Protein AF-A0A9P8RSA5-F1 (afdb_monomer_lite)

Foldseek 3Di:
DDDDDDPPPPPDPDDPPDQDADAAQEDALVDCVCQQADPNDRPDHNCSVVVVVVCVVNRHPHYHHDDDDDVSVVSSVVVVVVVD

Secondary structure (DSSP, 8-state):
--------------PPPPPP-EEEEEE-TTSGGGGTEETTEE-S---HHHHHHHHHHTTEEEEEE--SSHHHHHHHHHHHHHH-

pLDDT: mean 87.56, std 14.77, range [44.0, 97.19]

Radius of gyration: 23.88 Å; chains: 1; bounding box: 41×25×82 Å

Organism: NCBI:txid265104

Sequence (84 aa):
MSTDLPFSSSSTTEQPPPKLRFADIGINLTDPVYNGIYHSKSQHPDDLADVVARARAAGCMKMMVTASDLDCARKALDVVRKFR

Structure (mmCIF, N/CA/C/O backbone):
data_AF-A0A9P8RSA5-F1
#
_entry.id   AF-A0A9P8RSA5-F1
#
loop_
_atom_site.group_PDB
_atom_site.id
_atom_site.type_symbol
_atom_site.label_atom_id
_atom_site.label_alt_id
_atom_site.label_comp_id
_atom_site.label_asym_id
_atom_site.label_entity_id
_atom_site.label_seq_id
_atom_site.pdbx_PDB_ins_code
_atom_site.Cartn_x
_atom_site.Cartn_y
_atom_site.Cartn_z
_atom_site.occupancy
_atom_site.B_iso_or_equiv
_atom_site.auth_seq_id
_atom_site.auth_comp_id
_atom_site.auth_asym_id
_atom_site.auth_atom_id
_atom_site.pdbx_PDB_model_num
ATOM 1 N N . MET A 1 1 ? -24.355 -8.525 68.163 1.00 48.72 1 MET A N 1
ATOM 2 C CA . MET A 1 1 ? -25.351 -8.562 67.074 1.00 48.72 1 MET A CA 1
ATOM 3 C C . MET A 1 1 ? -25.229 -7.262 66.303 1.00 48.72 1 MET A C 1
ATOM 5 O O . MET A 1 1 ? -25.344 -6.230 66.947 1.00 48.72 1 MET A O 1
ATOM 9 N N . SER A 1 2 ? -24.993 -7.354 64.988 1.00 52.00 2 SER A N 1
ATOM 10 C CA . SER A 1 2 ? -24.970 -6.268 63.987 1.00 52.00 2 SER A CA 1
ATOM 11 C C . SER A 1 2 ? -23.872 -5.211 64.175 1.00 52.00 2 SER A C 1
ATOM 13 O O . SER A 1 2 ? -23.694 -4.674 65.255 1.00 52.00 2 SER A O 1
ATOM 15 N N . THR A 1 3 ? -23.069 -4.887 63.164 1.00 44.00 3 THR A N 1
ATOM 16 C CA . THR A 1 3 ? -23.519 -4.407 61.852 1.00 44.00 3 THR A CA 1
ATOM 17 C C . THR A 1 3 ? -22.569 -4.816 60.718 1.00 44.00 3 THR A C 1
ATOM 19 O O . THR A 1 3 ? -21.504 -4.220 60.561 1.00 44.00 3 THR A O 1
ATOM 22 N N . ASP A 1 4 ? -22.991 -5.765 59.884 1.00 51.91 4 ASP A N 1
ATOM 23 C CA . ASP 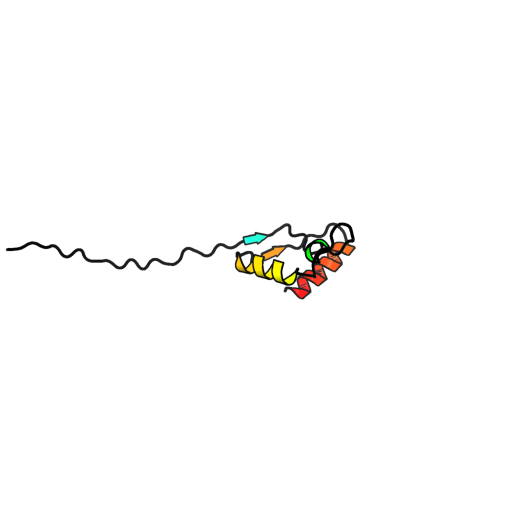A 1 4 ? -22.443 -5.920 58.536 1.00 51.91 4 ASP A CA 1
ATOM 24 C C . ASP A 1 4 ? -23.143 -4.900 57.630 1.00 51.91 4 ASP A C 1
ATOM 26 O O . ASP A 1 4 ? -24.359 -4.954 57.428 1.00 51.91 4 ASP A O 1
ATOM 30 N N . LEU A 1 5 ? -22.391 -3.921 57.128 1.00 59.78 5 LEU A N 1
ATOM 31 C CA . LEU A 1 5 ? -22.867 -3.021 56.081 1.00 59.78 5 LEU A CA 1
ATOM 32 C C . LEU A 1 5 ? -22.781 -3.756 54.736 1.00 59.78 5 LEU A C 1
ATOM 3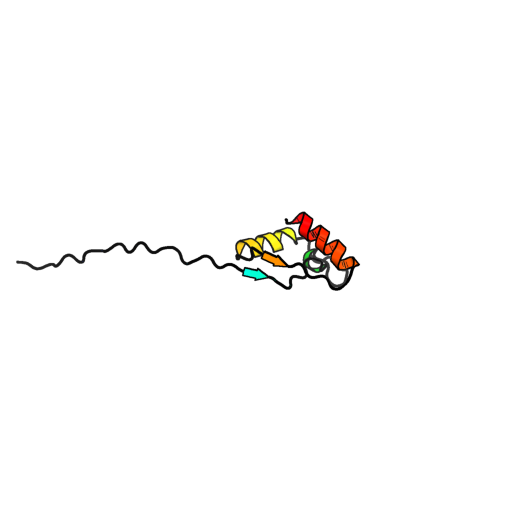4 O O . LEU A 1 5 ? -21.717 -4.291 54.416 1.00 59.78 5 LEU A O 1
ATOM 38 N N . PRO A 1 6 ? -23.845 -3.773 53.915 1.00 55.97 6 PRO A N 1
ATOM 39 C CA . PRO A 1 6 ? -23.763 -4.361 52.591 1.00 55.97 6 PRO A CA 1
ATOM 40 C C . PRO A 1 6 ? -22.910 -3.448 51.705 1.00 55.97 6 PRO A C 1
ATOM 42 O O . PRO A 1 6 ? -23.311 -2.334 51.363 1.00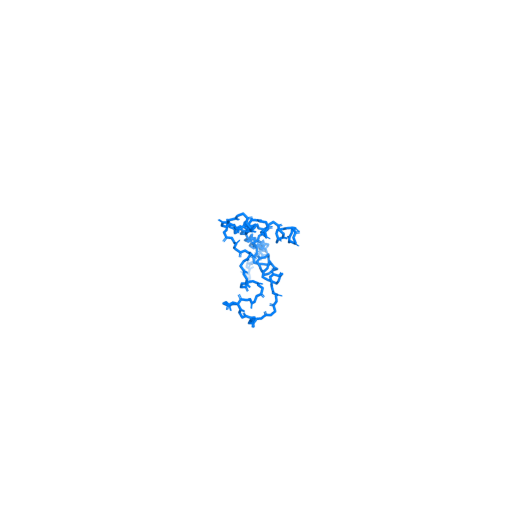 55.97 6 PRO A O 1
ATOM 45 N N . PHE A 1 7 ? -21.724 -3.922 51.324 1.00 57.28 7 PHE A N 1
ATOM 46 C CA . PHE A 1 7 ? -20.976 -3.362 50.204 1.00 57.28 7 PHE A CA 1
ATOM 47 C C . PHE A 1 7 ? -21.828 -3.570 48.947 1.00 57.28 7 PHE A C 1
ATOM 49 O O . PHE A 1 7 ? -21.858 -4.653 48.365 1.00 57.28 7 PHE A O 1
ATOM 56 N N . SER A 1 8 ? -22.605 -2.547 48.590 1.00 59.44 8 SER A N 1
ATOM 57 C CA . SER A 1 8 ? -23.400 -2.523 47.369 1.00 59.44 8 SER A CA 1
ATOM 58 C C . SER A 1 8 ? -22.442 -2.580 46.185 1.00 59.44 8 SER A C 1
ATOM 60 O O . SER A 1 8 ? -21.835 -1.573 45.823 1.00 59.44 8 SER A O 1
ATOM 62 N N . SER A 1 9 ? -22.303 -3.765 45.594 1.00 60.06 9 SER A N 1
ATOM 63 C CA . SER A 1 9 ? -21.578 -3.999 44.352 1.00 60.06 9 SER A CA 1
ATOM 64 C C . SER A 1 9 ? -22.298 -3.279 43.214 1.00 60.06 9 SER A C 1
ATOM 66 O O . SER A 1 9 ? -23.116 -3.861 42.500 1.00 60.06 9 SER A O 1
ATOM 68 N N . SER A 1 10 ? -22.026 -1.985 43.062 1.00 59.12 10 SER A N 1
ATOM 69 C CA . SER A 1 10 ? -22.357 -1.250 41.853 1.00 59.12 10 SER A CA 1
ATOM 70 C C . SER A 1 10 ? -21.565 -1.883 40.713 1.00 59.12 10 SER A C 1
ATOM 72 O O . SER A 1 10 ? -20.357 -1.677 40.592 1.00 59.12 10 SER A O 1
ATOM 74 N N . SER A 1 11 ? -22.236 -2.704 39.911 1.00 61.09 11 SER A N 1
ATOM 75 C CA . SER A 1 11 ? -21.711 -3.228 38.658 1.00 61.09 11 SER A CA 1
ATOM 76 C C . SER A 1 11 ? -21.522 -2.057 37.696 1.00 61.09 11 SER A C 1
ATOM 78 O O . SER A 1 11 ? -22.439 -1.688 36.960 1.00 61.09 11 SER A O 1
ATOM 80 N N . THR A 1 12 ? -20.351 -1.425 37.740 1.00 56.91 12 THR A N 1
ATOM 81 C CA . THR A 1 12 ? -19.923 -0.478 36.714 1.00 56.91 12 THR A CA 1
ATOM 82 C C . THR A 1 12 ? -19.902 -1.241 35.397 1.00 56.91 12 THR A C 1
ATOM 84 O O . THR A 1 12 ? -19.092 -2.146 35.211 1.00 56.91 12 THR A O 1
ATOM 87 N N . THR A 1 13 ? -20.824 -0.927 34.492 1.00 60.88 13 THR A N 1
ATOM 88 C CA . THR A 1 13 ? -20.764 -1.399 33.109 1.00 60.88 13 THR A CA 1
ATOM 89 C C . THR A 1 13 ? -19.536 -0.766 32.464 1.00 60.88 13 THR A C 1
ATOM 91 O O . THR A 1 13 ? -19.602 0.368 31.987 1.00 60.88 13 THR A O 1
ATOM 94 N N . GLU A 1 14 ? -18.399 -1.459 32.510 1.00 67.1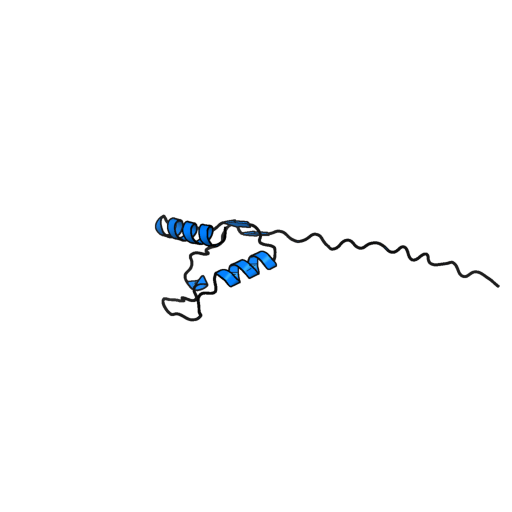9 14 GLU A N 1
ATOM 95 C CA . GLU A 1 14 ? -17.200 -1.082 31.766 1.00 67.19 14 GLU A CA 1
ATOM 96 C C . GLU A 1 14 ? -17.540 -1.127 30.275 1.00 67.19 14 GLU A C 1
ATOM 98 O O . GLU A 1 14 ? -17.789 -2.188 29.700 1.00 67.19 14 GLU A O 1
ATOM 103 N N . GLN A 1 15 ? -17.615 0.045 29.644 1.00 68.19 15 GLN A N 1
ATOM 104 C CA . GLN A 1 15 ? -17.695 0.100 28.194 1.00 68.19 15 GLN A CA 1
ATOM 105 C C . GLN A 1 15 ? -16.333 -0.286 27.614 1.00 68.19 15 GLN A C 1
ATOM 107 O O . GLN A 1 15 ? -15.307 0.158 28.139 1.00 68.19 15 GLN A O 1
ATOM 112 N N . PRO A 1 16 ? -16.296 -1.093 26.539 1.00 76.94 16 PRO A N 1
ATOM 113 C CA . PRO A 1 16 ? -15.039 -1.448 25.910 1.00 76.94 16 PRO A CA 1
ATOM 114 C C . PRO A 1 16 ? -14.310 -0.175 25.457 1.00 76.94 16 PRO A C 1
ATOM 116 O O . PRO A 1 16 ? -14.958 0.787 25.024 1.00 76.94 16 PRO A O 1
ATOM 119 N N . PRO A 1 17 ? -12.971 -0.152 25.545 1.00 77.69 17 PRO A N 1
ATOM 120 C CA . PRO A 1 17 ? -12.195 1.015 25.168 1.00 77.69 17 PRO A CA 1
ATOM 121 C C . PRO A 1 17 ? -12.476 1.400 23.707 1.00 77.69 17 PRO A C 1
ATOM 123 O O . PRO A 1 17 ? -12.709 0.526 22.861 1.00 77.69 17 PRO A O 1
ATOM 126 N N . PRO A 1 18 ? -12.457 2.705 23.383 1.00 81.50 18 PRO A N 1
ATOM 127 C CA . PRO A 1 18 ? -12.727 3.175 22.034 1.00 81.50 18 PRO A CA 1
ATOM 128 C C . PRO A 1 18 ? -11.754 2.534 21.038 1.00 81.50 18 PRO A C 1
ATOM 130 O O . PRO A 1 18 ? -10.539 2.523 21.237 1.00 81.50 18 PRO A O 1
ATOM 133 N N . LYS A 1 19 ? -12.297 1.995 19.942 1.00 84.44 19 LYS A N 1
ATOM 134 C CA . LYS A 1 19 ? -11.501 1.332 18.905 1.00 84.44 19 LYS A CA 1
ATOM 135 C C . LYS A 1 19 ? -10.610 2.352 18.192 1.00 84.44 19 LYS A C 1
ATOM 137 O O . LYS A 1 19 ? -11.112 3.336 17.645 1.00 84.44 19 LYS A O 1
ATOM 142 N N . LEU A 1 20 ? -9.301 2.095 18.168 1.00 89.25 20 LEU A N 1
ATOM 143 C CA . LEU A 1 20 ? -8.328 2.935 17.466 1.00 89.25 20 LEU A CA 1
ATOM 144 C C . LEU A 1 20 ? -8.622 2.964 15.959 1.00 89.25 20 LEU A C 1
ATOM 146 O O . LEU A 1 20 ? -9.007 1.957 15.359 1.00 89.25 20 LEU A O 1
ATOM 150 N N . ARG A 1 21 ? -8.454 4.141 15.352 1.00 92.69 21 ARG A N 1
ATOM 151 C CA . ARG A 1 21 ? -8.681 4.380 13.923 1.00 92.69 21 ARG A CA 1
ATOM 152 C C . ARG A 1 21 ? -7.447 5.040 13.338 1.00 92.69 21 ARG A C 1
ATOM 154 O O . ARG A 1 21 ? -7.095 6.143 13.745 1.00 92.69 21 ARG A O 1
ATOM 161 N N . PHE A 1 22 ? -6.841 4.383 12.362 1.00 95.12 22 PHE A N 1
ATOM 162 C CA . PHE A 1 22 ? -5.655 4.873 11.676 1.00 95.12 22 PHE A CA 1
ATOM 163 C C . PHE A 1 22 ? -5.969 5.242 10.228 1.00 95.12 22 PHE A C 1
ATOM 165 O O . PHE A 1 22 ? -6.865 4.672 9.590 1.00 95.12 22 PHE A O 1
ATOM 172 N N . ALA A 1 23 ? -5.209 6.214 9.733 1.00 96.50 23 ALA A N 1
ATOM 173 C CA . ALA A 1 23 ? -5.141 6.572 8.331 1.00 96.50 23 ALA A CA 1
ATOM 174 C C . ALA A 1 23 ? -3.667 6.610 7.922 1.00 96.50 23 ALA A C 1
ATOM 176 O O . ALA A 1 23 ? -2.910 7.419 8.455 1.00 96.50 23 ALA A O 1
ATOM 177 N N . ASP A 1 24 ? -3.272 5.734 7.005 1.00 96.38 24 ASP A N 1
ATOM 178 C CA . ASP A 1 24 ? -1.940 5.765 6.411 1.00 96.38 24 ASP A CA 1
ATOM 179 C C . ASP A 1 24 ? -1.957 6.708 5.205 1.00 96.38 24 ASP A C 1
ATOM 181 O O . ASP A 1 24 ? -2.735 6.514 4.267 1.00 96.38 24 ASP A O 1
ATOM 185 N N . ILE A 1 25 ? -1.143 7.760 5.253 1.00 96.81 25 ILE A N 1
ATOM 186 C CA . ILE A 1 25 ? -1.074 8.789 4.210 1.00 96.81 25 ILE A CA 1
ATOM 187 C C . ILE A 1 25 ? 0.060 8.553 3.203 1.00 96.81 25 ILE A C 1
ATOM 189 O O . ILE A 1 25 ? 0.197 9.337 2.268 1.00 96.81 25 ILE A O 1
ATOM 193 N N . GLY A 1 26 ? 0.884 7.521 3.399 1.00 95.50 26 GLY A N 1
ATOM 194 C CA . GLY A 1 26 ? 2.154 7.362 2.694 1.00 95.50 26 GLY A CA 1
ATOM 195 C C . GLY A 1 26 ? 2.489 5.918 2.341 1.00 95.50 26 GLY A C 1
ATOM 196 O O . GLY A 1 26 ? 3.638 5.513 2.514 1.00 95.50 26 GLY A O 1
ATOM 197 N N . ILE A 1 27 ? 1.511 5.130 1.880 1.00 96.12 27 ILE A N 1
ATOM 198 C CA . ILE A 1 27 ? 1.716 3.698 1.643 1.00 96.12 27 ILE A CA 1
ATOM 199 C C . ILE A 1 27 ? 2.065 3.378 0.182 1.00 96.12 27 ILE A C 1
ATOM 201 O O . ILE A 1 27 ? 1.278 3.591 -0.741 1.00 96.12 27 ILE A O 1
ATOM 205 N N . ASN A 1 28 ? 3.236 2.774 -0.030 1.00 95.69 28 ASN A N 1
ATOM 206 C CA . ASN A 1 28 ? 3.745 2.392 -1.353 1.00 95.69 28 ASN A CA 1
ATOM 207 C C . ASN A 1 28 ? 3.262 0.992 -1.783 1.00 95.69 28 ASN A C 1
ATOM 209 O O . ASN A 1 28 ? 4.077 0.106 -2.019 1.00 95.69 28 ASN A O 1
ATOM 213 N N . LEU A 1 29 ? 1.950 0.752 -1.888 1.00 95.06 29 LEU A N 1
ATOM 214 C CA . LEU A 1 29 ? 1.417 -0.591 -2.216 1.00 95.06 29 LEU A CA 1
ATOM 215 C C . LEU A 1 29 ? 1.773 -1.110 -3.625 1.00 95.06 29 LEU A C 1
ATOM 217 O O . LEU A 1 29 ? 1.447 -2.244 -3.962 1.00 95.06 29 LEU A O 1
ATOM 221 N N . THR A 1 30 ? 2.402 -0.286 -4.460 1.00 94.62 30 THR A N 1
ATOM 222 C CA . THR A 1 30 ? 2.912 -0.671 -5.782 1.00 94.62 30 THR A CA 1
ATOM 223 C C . THR A 1 30 ? 4.328 -1.246 -5.744 1.00 94.62 30 THR A C 1
ATOM 225 O O . THR A 1 30 ? 4.824 -1.674 -6.788 1.00 94.62 30 THR A O 1
ATOM 228 N N . ASP A 1 31 ? 4.990 -1.241 -4.582 1.00 94.19 31 ASP A N 1
ATOM 229 C CA . ASP A 1 31 ? 6.334 -1.793 -4.426 1.00 94.19 31 ASP A CA 1
ATOM 230 C C . ASP A 1 31 ? 6.324 -3.321 -4.662 1.00 94.19 31 ASP A C 1
ATOM 232 O O . ASP A 1 31 ? 5.520 -4.023 -4.038 1.00 94.19 31 ASP A O 1
ATOM 236 N N . PRO A 1 32 ? 7.215 -3.862 -5.520 1.00 93.88 32 PRO A N 1
ATOM 237 C CA . PRO A 1 32 ? 7.320 -5.299 -5.780 1.00 93.88 32 PRO A CA 1
ATOM 238 C C . PRO A 1 32 ? 7.548 -6.165 -4.535 1.00 93.88 32 PRO A C 1
ATOM 240 O O . PRO A 1 32 ? 7.245 -7.359 -4.568 1.00 93.88 32 PRO A O 1
ATOM 243 N N . VAL A 1 33 ? 8.044 -5.588 -3.435 1.00 95.25 33 VAL A N 1
ATOM 244 C CA . VAL A 1 33 ? 8.177 -6.270 -2.142 1.00 95.25 33 VAL A CA 1
ATOM 245 C C . VAL A 1 33 ? 6.834 -6.828 -1.665 1.00 95.25 33 VAL A C 1
ATOM 247 O O . VAL A 1 33 ? 6.795 -7.949 -1.167 1.00 95.25 33 VAL A O 1
ATOM 250 N N . TYR A 1 34 ? 5.721 -6.123 -1.894 1.00 94.88 34 TYR A N 1
ATOM 251 C CA . TYR A 1 34 ? 4.382 -6.617 -1.540 1.00 94.88 34 TYR A CA 1
ATOM 252 C C . TYR A 1 34 ? 3.887 -7.763 -2.432 1.00 94.88 34 TYR A C 1
ATOM 254 O O . TYR A 1 34 ? 2.866 -8.377 -2.140 1.00 94.88 34 TYR A O 1
ATOM 262 N N . ASN A 1 35 ? 4.604 -8.059 -3.517 1.00 94.94 35 ASN A N 1
ATOM 263 C CA . ASN A 1 35 ? 4.387 -9.234 -4.358 1.00 94.94 35 ASN A CA 1
ATOM 264 C C . ASN A 1 35 ? 5.529 -10.258 -4.206 1.00 94.94 35 ASN A C 1
ATOM 266 O O . ASN A 1 35 ? 5.693 -11.140 -5.049 1.00 94.94 35 ASN A O 1
ATOM 270 N N . GLY A 1 36 ? 6.351 -10.115 -3.160 1.00 94.62 36 GLY A N 1
ATOM 271 C CA . GLY A 1 36 ? 7.450 -11.017 -2.829 1.00 94.62 36 GLY A CA 1
ATOM 272 C C . GLY A 1 36 ? 8.678 -10.925 -3.718 1.00 94.62 36 GLY A C 1
ATOM 273 O O . GLY A 1 36 ? 9.503 -11.842 -3.721 1.00 94.62 36 GLY A O 1
ATOM 274 N N . ILE A 1 37 ? 8.836 -9.830 -4.461 1.00 96.25 37 ILE A N 1
ATOM 275 C CA . ILE A 1 37 ? 9.980 -9.608 -5.342 1.00 96.25 37 ILE A CA 1
ATOM 276 C C . ILE A 1 37 ? 10.978 -8.674 -4.658 1.00 96.25 37 ILE A C 1
ATOM 278 O O . ILE A 1 37 ? 10.734 -7.484 -4.486 1.00 96.25 37 ILE A O 1
ATOM 282 N N . TYR A 1 38 ? 12.161 -9.205 -4.354 1.00 94.69 38 TYR A N 1
ATOM 283 C CA . TYR A 1 38 ? 13.279 -8.458 -3.783 1.00 94.69 38 TYR A CA 1
ATOM 284 C C . TYR A 1 38 ? 14.444 -8.472 -4.762 1.00 94.69 38 TYR A C 1
ATOM 286 O O . TYR A 1 38 ? 14.950 -9.540 -5.103 1.00 94.69 38 TYR A O 1
ATOM 294 N N . HIS A 1 39 ? 14.902 -7.300 -5.209 1.00 91.81 39 HIS A N 1
ATOM 295 C CA . HIS A 1 39 ? 16.008 -7.190 -6.174 1.00 91.81 39 HIS A CA 1
ATOM 296 C C . HIS A 1 39 ? 15.820 -8.110 -7.403 1.00 91.81 39 HIS A C 1
ATOM 298 O O . HIS A 1 39 ? 16.752 -8.784 -7.841 1.00 91.81 39 HIS A O 1
ATOM 304 N N . SER A 1 40 ? 14.595 -8.168 -7.939 1.00 91.56 40 SER A N 1
ATOM 305 C CA . SER A 1 40 ? 14.190 -9.036 -9.063 1.00 91.56 40 SER A CA 1
ATOM 306 C C . SER A 1 40 ? 14.192 -10.548 -8.787 1.00 91.56 40 SER A C 1
ATOM 308 O O . SER A 1 40 ? 14.038 -11.339 -9.715 1.00 91.56 40 SER A O 1
ATOM 310 N N . LYS A 1 41 ? 14.341 -10.975 -7.529 1.00 94.50 41 LYS A N 1
ATOM 311 C CA . LYS A 1 41 ? 14.219 -12.379 -7.115 1.00 94.50 41 LYS A CA 1
ATOM 312 C C . LYS A 1 41 ? 12.921 -12.585 -6.344 1.00 94.50 41 LYS A C 1
ATOM 314 O O . LYS A 1 41 ? 12.629 -11.819 -5.429 1.00 94.50 41 LYS A O 1
ATOM 319 N N . SER A 1 42 ? 12.170 -13.628 -6.692 1.00 95.00 42 SER A N 1
ATOM 320 C CA . SER A 1 42 ? 11.009 -14.051 -5.904 1.00 95.00 42 SER A CA 1
ATOM 321 C C . SER A 1 42 ? 11.491 -14.721 -4.617 1.00 95.00 42 SER A C 1
ATOM 323 O O . SER A 1 42 ? 12.249 -15.687 -4.671 1.00 95.00 42 SER A O 1
ATOM 325 N N . GLN A 1 43 ? 11.092 -14.163 -3.476 1.00 96.44 43 GLN A N 1
ATOM 326 C CA . GLN A 1 43 ? 11.398 -14.678 -2.137 1.00 96.44 43 GLN A CA 1
ATOM 327 C C . GLN A 1 43 ? 10.167 -15.301 -1.475 1.00 96.44 43 GLN A C 1
ATOM 329 O O . GLN A 1 43 ? 10.300 -16.220 -0.670 1.00 96.44 43 GLN A O 1
ATOM 334 N N . HIS A 1 44 ? 8.972 -14.821 -1.822 1.00 96.44 44 HIS A N 1
ATOM 335 C CA . HIS A 1 44 ? 7.707 -15.396 -1.382 1.00 96.44 44 HIS A CA 1
ATOM 336 C C . HIS A 1 44 ? 6.607 -15.195 -2.438 1.00 96.44 44 HIS A C 1
ATOM 338 O O . HIS A 1 44 ? 6.787 -14.402 -3.368 1.00 96.44 44 HIS A O 1
ATOM 344 N N . PRO A 1 45 ? 5.484 -15.930 -2.332 1.00 96.25 45 PRO A N 1
ATOM 345 C CA . PRO A 1 45 ? 4.292 -15.685 -3.141 1.00 96.25 45 PRO A CA 1
ATOM 346 C C . PRO A 1 45 ? 3.706 -14.285 -2.906 1.00 96.25 45 PRO A C 1
ATOM 348 O O . PRO A 1 45 ? 3.955 -13.675 -1.867 1.00 96.25 45 PRO A O 1
ATOM 351 N N . ASP A 1 46 ? 2.895 -13.806 -3.852 1.00 95.94 46 ASP A N 1
ATOM 352 C CA . ASP A 1 46 ? 2.143 -12.552 -3.712 1.00 95.94 46 ASP A CA 1
ATOM 353 C C . ASP A 1 46 ? 1.206 -12.606 -2.494 1.00 95.94 46 ASP A C 1
ATOM 355 O O . ASP A 1 46 ? 0.281 -13.419 -2.460 1.00 95.94 46 ASP A O 1
ATOM 359 N N . ASP A 1 47 ? 1.445 -11.737 -1.509 1.00 96.44 47 ASP A N 1
ATOM 360 C CA . ASP A 1 47 ? 0.706 -11.657 -0.245 1.00 96.44 47 ASP A CA 1
ATOM 361 C C . ASP A 1 47 ? 0.115 -10.256 0.010 1.00 96.44 47 ASP A C 1
ATOM 363 O O . ASP A 1 47 ? -0.334 -9.946 1.119 1.00 96.44 47 ASP A O 1
ATOM 367 N N . LEU A 1 48 ? 0.037 -9.401 -1.020 1.00 96.12 48 LEU A N 1
ATOM 368 C CA . LEU A 1 48 ? -0.485 -8.033 -0.911 1.00 96.12 48 LEU A CA 1
ATOM 369 C C . LEU A 1 48 ? -1.894 -7.983 -0.287 1.00 96.12 48 LEU A C 1
ATOM 371 O O . LEU A 1 48 ? -2.210 -7.079 0.489 1.00 96.12 48 LEU A O 1
ATOM 375 N N . ALA A 1 49 ? -2.753 -8.959 -0.599 1.00 96.50 49 ALA A N 1
ATOM 376 C CA . ALA A 1 49 ? -4.096 -9.033 -0.020 1.00 96.50 49 ALA A CA 1
ATOM 377 C C . ALA A 1 49 ? -4.069 -9.285 1.495 1.00 96.50 49 ALA A C 1
ATOM 379 O O . ALA A 1 49 ? -4.834 -8.663 2.238 1.00 96.50 49 ALA A O 1
ATOM 380 N N . ASP A 1 50 ? -3.150 -10.131 1.956 1.00 97.19 50 ASP A N 1
ATOM 381 C CA . ASP A 1 50 ? -2.983 -10.437 3.372 1.00 97.19 50 ASP A CA 1
ATOM 382 C C . ASP A 1 50 ? -2.415 -9.232 4.126 1.00 97.19 50 ASP A C 1
ATOM 384 O O . ASP A 1 50 ? -2.855 -8.933 5.237 1.00 97.19 50 ASP A O 1
ATOM 388 N N . VAL A 1 51 ? -1.497 -8.476 3.514 1.00 96.81 51 VAL A N 1
ATOM 389 C CA . VAL A 1 51 ? -0.982 -7.206 4.060 1.00 96.81 51 VAL A CA 1
ATOM 390 C C . VAL A 1 51 ? -2.124 -6.216 4.309 1.00 96.81 51 VAL A C 1
ATOM 392 O O . VAL A 1 51 ? -2.251 -5.674 5.411 1.00 96.81 51 VAL A O 1
ATOM 395 N N . VAL A 1 52 ? -2.998 -6.013 3.318 1.00 96.31 52 VAL A N 1
ATOM 396 C CA . VAL A 1 52 ? -4.154 -5.109 3.436 1.00 96.31 52 VAL A CA 1
ATOM 397 C C . VAL A 1 52 ? -5.140 -5.604 4.499 1.00 96.31 52 VAL A C 1
ATOM 399 O O . VAL A 1 52 ? -5.656 -4.804 5.287 1.00 96.31 52 VAL A O 1
ATOM 402 N N . ALA A 1 53 ? -5.389 -6.915 4.568 1.00 96.44 53 ALA A N 1
ATOM 403 C CA . ALA A 1 53 ? -6.250 -7.507 5.590 1.00 96.44 53 ALA A CA 1
ATOM 404 C C . ALA A 1 53 ? -5.702 -7.264 7.006 1.00 96.44 53 ALA A C 1
ATOM 406 O O . ALA A 1 53 ? -6.454 -6.847 7.893 1.00 96.44 53 ALA A O 1
ATOM 407 N N . ARG A 1 54 ? -4.387 -7.430 7.208 1.00 96.88 54 ARG A N 1
ATOM 408 C CA . ARG A 1 54 ? -3.716 -7.124 8.482 1.00 96.88 54 ARG A CA 1
ATOM 409 C C . ARG A 1 54 ? -3.842 -5.647 8.853 1.00 96.88 54 ARG A C 1
ATOM 411 O O . ARG A 1 54 ? -4.196 -5.340 9.991 1.00 96.88 54 ARG A O 1
ATOM 418 N N . ALA A 1 55 ? -3.627 -4.734 7.904 1.00 95.50 55 ALA A N 1
ATOM 419 C CA . ALA A 1 55 ? -3.760 -3.295 8.143 1.00 95.50 55 ALA A CA 1
ATOM 420 C C . ALA A 1 55 ? -5.182 -2.918 8.603 1.00 95.50 55 ALA A C 1
ATOM 422 O O . ALA A 1 55 ? -5.357 -2.182 9.578 1.00 95.50 55 ALA A O 1
ATOM 423 N N . ARG A 1 56 ? -6.212 -3.485 7.960 1.00 94.81 56 ARG A N 1
ATOM 424 C CA . ARG A 1 56 ? -7.617 -3.287 8.352 1.00 94.81 56 ARG A CA 1
ATOM 425 C C . ARG A 1 56 ? -7.917 -3.862 9.736 1.00 94.81 56 ARG A C 1
ATOM 427 O O . ARG A 1 56 ? -8.583 -3.198 10.531 1.00 94.81 56 ARG A O 1
ATOM 434 N N . ALA A 1 57 ? -7.411 -5.058 10.046 1.00 94.50 57 ALA A N 1
ATOM 435 C CA . ALA A 1 57 ? -7.577 -5.682 11.360 1.00 94.50 57 ALA A CA 1
ATOM 436 C C . ALA A 1 57 ? -6.962 -4.830 12.486 1.00 94.50 57 ALA A C 1
ATOM 438 O O . ALA A 1 57 ? -7.559 -4.705 13.554 1.00 94.50 57 ALA A O 1
ATOM 439 N N . ALA A 1 58 ? -5.834 -4.167 12.212 1.00 94.12 58 ALA A N 1
ATOM 440 C CA . ALA A 1 58 ? -5.186 -3.227 13.126 1.00 94.12 58 ALA A CA 1
ATOM 441 C C . ALA A 1 58 ? -5.911 -1.867 13.259 1.00 94.12 58 ALA A C 1
ATOM 443 O O . ALA A 1 58 ? -5.536 -1.053 14.099 1.00 94.12 58 ALA A O 1
ATOM 444 N N . GLY A 1 59 ? -6.949 -1.600 12.456 1.00 94.62 59 GLY A N 1
ATOM 445 C CA . GLY A 1 59 ? -7.721 -0.352 12.492 1.00 94.62 59 GLY A CA 1
ATOM 446 C C . GLY A 1 59 ? -7.293 0.705 11.470 1.00 94.62 59 GLY A C 1
ATOM 447 O O . GLY A 1 59 ? -7.807 1.826 11.514 1.00 94.62 59 GLY A O 1
ATOM 448 N N . CYS A 1 60 ? -6.399 0.377 10.529 1.00 95.56 60 CYS A N 1
ATOM 449 C CA . CYS A 1 60 ? -6.065 1.239 9.394 1.00 95.56 60 CYS A CA 1
ATOM 450 C C . CYS A 1 60 ? -7.153 1.143 8.318 1.00 95.56 60 CYS A C 1
ATOM 452 O O . CYS A 1 60 ? -7.104 0.339 7.388 1.00 95.56 60 CYS A O 1
ATOM 454 N N . MET A 1 61 ? -8.197 1.952 8.489 1.00 91.88 61 MET A N 1
ATOM 455 C CA . MET A 1 61 ? -9.381 1.929 7.623 1.00 91.88 61 MET A CA 1
ATOM 456 C C . MET A 1 61 ? -9.219 2.806 6.378 1.00 91.88 61 MET A C 1
ATOM 458 O O . MET A 1 61 ? -10.028 2.724 5.454 1.00 91.88 61 MET A O 1
ATOM 462 N N . LYS A 1 62 ? -8.224 3.695 6.374 1.00 94.56 62 LYS A N 1
ATOM 463 C CA . LYS A 1 62 ? -7.954 4.648 5.296 1.00 94.56 62 LYS A CA 1
ATOM 464 C C . LYS A 1 62 ? -6.486 4.537 4.911 1.00 94.56 62 LYS A C 1
ATOM 466 O O . LYS A 1 62 ? -5.625 4.598 5.776 1.00 94.56 62 LYS A O 1
ATOM 471 N N . MET A 1 63 ? -6.225 4.365 3.624 1.00 96.00 63 MET A N 1
ATOM 472 C CA . MET A 1 63 ? -4.885 4.188 3.073 1.00 96.00 63 MET A CA 1
ATOM 473 C C . MET A 1 63 ? -4.778 5.036 1.807 1.00 96.00 63 MET A C 1
ATOM 475 O O . MET A 1 63 ? -5.605 4.896 0.905 1.00 96.00 63 MET A O 1
ATOM 479 N N . MET A 1 64 ? -3.798 5.933 1.760 1.00 96.56 64 MET A N 1
ATOM 480 C CA . MET A 1 64 ? -3.476 6.757 0.600 1.00 96.56 64 MET A CA 1
ATOM 481 C C . MET A 1 64 ? -2.293 6.131 -0.129 1.00 96.56 64 MET A C 1
ATOM 483 O O . MET A 1 64 ? -1.159 6.208 0.340 1.00 96.56 64 MET A O 1
ATOM 487 N N . VAL A 1 65 ? -2.574 5.489 -1.263 1.00 96.50 65 VAL A N 1
ATOM 488 C CA . VAL A 1 65 ? -1.530 4.860 -2.075 1.00 96.50 65 VAL A CA 1
ATOM 489 C C . VAL A 1 65 ? -0.712 5.944 -2.764 1.00 96.50 65 VAL A C 1
ATOM 491 O O . VAL A 1 65 ? -1.255 6.753 -3.518 1.00 96.50 65 VAL A O 1
ATOM 494 N N . THR A 1 66 ? 0.586 5.962 -2.495 1.00 96.31 66 THR A N 1
ATOM 495 C CA . THR A 1 66 ? 1.536 6.922 -3.057 1.00 96.31 66 THR A CA 1
ATOM 496 C C . THR A 1 66 ? 2.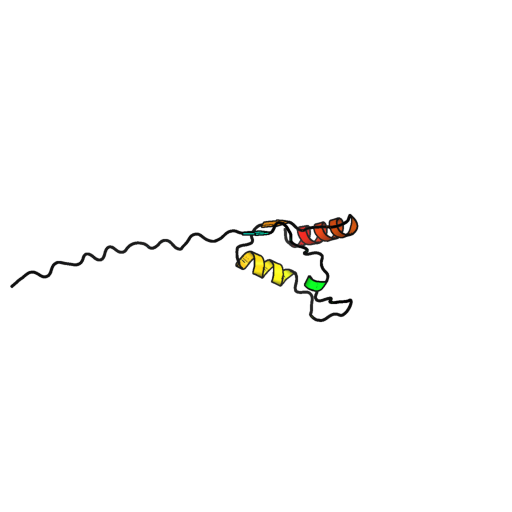046 6.476 -4.424 1.00 96.31 66 THR A C 1
ATOM 498 O O . THR A 1 66 ? 2.147 5.287 -4.728 1.00 96.31 66 THR A O 1
ATOM 501 N N . ALA A 1 67 ? 2.379 7.454 -5.265 1.00 95.62 67 ALA A N 1
ATOM 502 C CA . ALA A 1 67 ? 2.992 7.242 -6.569 1.00 95.62 67 ALA A CA 1
ATOM 503 C C . ALA A 1 67 ? 4.024 8.342 -6.841 1.00 95.62 67 ALA A C 1
ATOM 505 O O . ALA A 1 67 ? 3.760 9.517 -6.595 1.00 95.62 67 ALA A O 1
ATOM 506 N N . SER A 1 68 ? 5.193 7.953 -7.347 1.00 93.81 68 SER A N 1
ATOM 507 C CA . SER A 1 68 ? 6.321 8.843 -7.662 1.00 93.81 68 SER A CA 1
ATOM 508 C C . SER A 1 68 ? 6.307 9.384 -9.091 1.00 93.81 68 SER A C 1
ATOM 510 O O . SER A 1 68 ? 6.952 10.385 -9.385 1.00 93.81 68 SER A O 1
ATOM 512 N N . ASP A 1 69 ? 5.597 8.708 -9.988 1.00 95.44 69 ASP A N 1
ATOM 513 C CA . ASP A 1 69 ? 5.574 8.983 -11.419 1.00 95.44 69 ASP A CA 1
ATOM 514 C C . ASP A 1 69 ? 4.251 8.500 -12.034 1.00 95.44 69 ASP A C 1
ATOM 516 O O . ASP A 1 69 ? 3.408 7.889 -11.369 1.00 95.44 69 ASP A O 1
ATOM 520 N N . LEU A 1 70 ? 4.052 8.802 -13.318 1.00 96.31 70 LEU A N 1
ATOM 521 C CA . LEU A 1 70 ? 2.805 8.518 -14.023 1.00 96.31 70 LEU A CA 1
ATOM 522 C C . LEU A 1 70 ? 2.543 7.013 -14.190 1.00 96.31 70 LEU A C 1
ATOM 524 O O . LEU A 1 70 ? 1.391 6.582 -14.126 1.00 96.31 70 LEU A O 1
ATOM 528 N N . ASP A 1 71 ? 3.584 6.206 -14.387 1.00 94.50 71 ASP A N 1
ATOM 529 C CA . ASP A 1 71 ? 3.438 4.760 -14.560 1.00 94.50 71 ASP A CA 1
ATOM 530 C C . ASP A 1 71 ? 3.087 4.093 -13.226 1.00 94.50 71 ASP A C 1
ATOM 532 O O . ASP A 1 71 ? 2.163 3.276 -13.157 1.00 94.50 71 ASP A O 1
ATOM 536 N N . CYS A 1 72 ? 3.749 4.508 -12.145 1.00 93.31 72 CYS A N 1
ATOM 537 C CA . CYS A 1 72 ? 3.410 4.136 -10.778 1.00 93.31 72 CYS A CA 1
ATOM 538 C C . CYS A 1 72 ? 1.991 4.576 -10.410 1.00 93.31 72 CYS A C 1
ATOM 540 O O . CYS A 1 72 ? 1.273 3.800 -9.786 1.00 93.31 72 CYS A O 1
ATOM 542 N N . ALA A 1 73 ? 1.541 5.760 -10.838 1.00 96.12 73 ALA A N 1
ATOM 543 C CA . ALA A 1 73 ? 0.183 6.235 -10.571 1.00 96.12 73 ALA A CA 1
ATOM 544 C C . ALA A 1 73 ? -0.887 5.360 -11.244 1.00 96.12 73 ALA A C 1
ATOM 546 O O . ALA A 1 73 ? -1.918 5.068 -10.634 1.00 96.12 73 ALA A O 1
ATOM 547 N N . ARG A 1 74 ? -0.640 4.881 -12.472 1.00 96.56 74 ARG A N 1
ATOM 548 C CA . ARG A 1 74 ? -1.544 3.928 -13.142 1.00 96.56 74 ARG A CA 1
ATOM 549 C C . ARG A 1 74 ? -1.619 2.601 -12.384 1.00 96.56 74 ARG A C 1
ATOM 551 O O . ARG A 1 74 ? -2.718 2.137 -12.100 1.00 96.56 74 ARG A O 1
ATOM 558 N N . LYS A 1 75 ? -0.474 2.045 -11.972 1.00 95.50 75 LYS A N 1
ATOM 559 C CA . LYS A 1 75 ? -0.424 0.820 -11.149 1.00 95.50 75 LYS A CA 1
ATOM 560 C C . LYS A 1 75 ? -1.122 1.009 -9.800 1.00 95.50 75 LYS A C 1
ATOM 562 O O . LYS A 1 75 ? -1.879 0.144 -9.371 1.00 95.50 75 LYS A O 1
ATOM 567 N N . ALA A 1 76 ? -0.907 2.151 -9.148 1.00 96.19 76 ALA A N 1
ATOM 568 C CA . ALA A 1 76 ? -1.557 2.495 -7.888 1.00 96.19 76 ALA A CA 1
ATOM 569 C C . ALA A 1 76 ? -3.080 2.531 -8.044 1.00 96.19 76 ALA A C 1
ATOM 571 O O . ALA A 1 76 ? -3.796 2.016 -7.189 1.00 96.19 76 ALA A O 1
ATOM 572 N N . LEU A 1 77 ? -3.587 3.069 -9.157 1.00 96.19 77 LEU A N 1
ATOM 573 C CA . LEU A 1 77 ? -5.017 3.068 -9.451 1.00 96.19 77 LEU A CA 1
ATOM 574 C C . LEU A 1 77 ? -5.581 1.647 -9.584 1.00 96.19 77 LEU A C 1
ATOM 576 O O . LEU A 1 77 ? -6.675 1.382 -9.086 1.00 96.19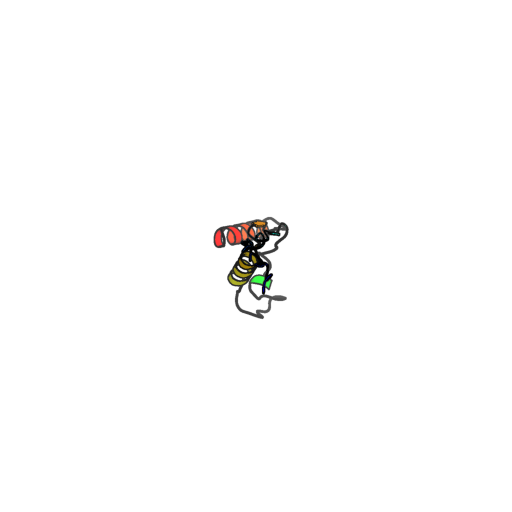 77 LEU A O 1
ATOM 580 N N . ASP A 1 78 ? -4.843 0.730 -10.207 1.00 95.75 78 ASP A N 1
ATOM 581 C CA . ASP A 1 78 ? -5.254 -0.672 -10.327 1.00 95.75 78 ASP A CA 1
ATOM 582 C C . ASP A 1 78 ? -5.265 -1.380 -8.964 1.00 95.75 78 ASP A C 1
ATOM 584 O O . ASP A 1 78 ? -6.229 -2.079 -8.640 1.00 95.75 78 ASP A O 1
ATOM 588 N N . VAL A 1 79 ? -4.265 -1.118 -8.115 1.00 95.25 79 VAL A N 1
ATOM 589 C CA . VAL A 1 79 ? -4.245 -1.591 -6.720 1.00 95.25 79 VAL A CA 1
ATOM 590 C C . VAL A 1 79 ? -5.446 -1.043 -5.943 1.00 95.25 79 VAL A C 1
ATOM 592 O O . VAL A 1 79 ? -6.168 -1.805 -5.301 1.00 95.25 79 VAL A O 1
ATOM 595 N N . VAL A 1 80 ? -5.722 0.260 -6.033 1.00 95.44 80 VAL A N 1
ATOM 596 C CA . VAL A 1 80 ? -6.868 0.886 -5.354 1.00 95.44 80 VAL A CA 1
ATOM 597 C C . VAL A 1 80 ? -8.188 0.281 -5.830 1.00 95.44 80 VAL A C 1
ATOM 599 O O . VAL A 1 80 ? -9.057 0.003 -5.009 1.00 95.44 80 VAL A O 1
ATOM 602 N N . ARG A 1 81 ? -8.348 0.025 -7.133 1.00 95.69 81 ARG A N 1
ATOM 603 C CA . ARG A 1 81 ? -9.544 -0.635 -7.681 1.00 95.69 81 ARG A CA 1
ATOM 604 C C . ARG A 1 81 ? -9.709 -2.062 -7.161 1.00 95.69 81 ARG A C 1
ATOM 606 O O . ARG A 1 81 ? -10.839 -2.459 -6.896 1.00 95.69 81 ARG A O 1
ATOM 613 N N . LYS A 1 82 ? -8.610 -2.806 -6.991 1.00 94.62 82 LYS A N 1
ATOM 614 C CA . LYS A 1 82 ? -8.614 -4.180 -6.462 1.00 94.62 82 LYS A CA 1
ATOM 615 C C . LYS A 1 82 ? -9.087 -4.253 -5.005 1.00 94.62 82 LYS A C 1
ATOM 617 O O . LYS A 1 82 ? -9.747 -5.220 -4.642 1.00 94.62 82 LYS A O 1
ATOM 622 N N . PHE A 1 83 ? -8.761 -3.253 -4.184 1.00 92.25 83 PHE A N 1
ATOM 623 C CA . PHE A 1 83 ? -9.020 -3.264 -2.735 1.00 92.25 83 PHE A CA 1
ATOM 624 C C . PHE A 1 83 ? -10.073 -2.253 -2.262 1.00 92.25 83 PHE A C 1
ATOM 626 O O . PHE A 1 83 ? -10.182 -2.019 -1.053 1.00 92.25 83 PHE A O 1
ATOM 633 N N . ARG A 1 84 ? -10.812 -1.639 -3.190 1.00 79.31 84 ARG A N 1
ATOM 634 C CA . ARG A 1 84 ? -11.842 -0.640 -2.886 1.00 79.31 84 ARG A CA 1
ATOM 635 C C . ARG A 1 84 ? -12.920 -1.168 -1.939 1.00 79.31 84 ARG A C 1
ATOM 637 O O . ARG A 1 84 ? -13.292 -2.354 -2.049 1.00 79.31 84 ARG A O 1
#

InterPro domains:
  IPR050891 TatD-type Metallo-dependent Hydrolase [PTHR10060] (21-82)